Protein AF-A0A2S3YAG6-F1 (afdb_monomer_lite)

Radius of gyration: 24.44 Å; chains: 1; bounding box: 79×33×60 Å

Sequence (124 aa):
MWLDPGQFEDLDYTVHVLFDDFCDADNPSPWLGQCLRSEEEVELMAGLGAAFNAVQDSIGSAAPDEVYLDSPGWSAVVAAAARLAQVMVSNDHLALSKLHDAGYRWPLGTEPVASGTDDQHSDS

Structure (mmCIF, N/CA/C/O backbone):
data_AF-A0A2S3YAG6-F1
#
_entry.id   AF-A0A2S3YAG6-F1
#
loop_
_atom_site.group_PDB
_atom_site.id
_atom_site.type_symbol
_atom_site.label_atom_id
_atom_site.label_alt_id
_atom_site.label_comp_id
_atom_site.label_asym_id
_atom_site.label_entity_id
_atom_site.label_seq_id
_atom_site.pdbx_PDB_ins_code
_atom_site.Cartn_x
_atom_site.Cartn_y
_atom_site.Cartn_z
_atom_site.occupancy
_atom_site.B_iso_or_equiv
_atom_site.auth_seq_id
_atom_site.auth_comp_id
_atom_site.auth_asym_id
_atom_site.auth_atom_id
_atom_site.pdbx_PDB_model_num
ATOM 1 N N . MET A 1 1 ? 17.359 -24.263 15.164 1.00 50.66 1 MET A N 1
ATOM 2 C CA . MET A 1 1 ? 16.913 -22.969 15.710 1.00 50.66 1 MET A CA 1
ATOM 3 C C . MET A 1 1 ? 15.479 -22.811 15.244 1.00 50.66 1 MET A C 1
ATOM 5 O O . MET A 1 1 ? 15.278 -22.766 14.041 1.00 50.66 1 MET A O 1
ATOM 9 N N . TRP A 1 2 ? 14.506 -22.913 16.147 1.00 51.34 2 TRP A N 1
ATOM 10 C CA . TRP A 1 2 ? 13.101 -22.646 15.831 1.00 51.34 2 TRP A CA 1
ATOM 11 C C . TRP A 1 2 ? 12.841 -21.219 16.301 1.00 51.34 2 TRP A C 1
ATOM 13 O O . TRP A 1 2 ? 13.193 -20.899 17.436 1.00 51.34 2 TRP A O 1
ATOM 23 N N . LEU A 1 3 ? 12.374 -20.359 15.404 1.00 55.41 3 LEU A N 1
ATOM 24 C CA . LEU A 1 3 ? 12.104 -18.959 15.711 1.00 55.41 3 LEU A CA 1
ATOM 25 C C . LEU A 1 3 ? 10.803 -18.873 16.511 1.00 55.41 3 LEU A C 1
ATOM 27 O O . LEU A 1 3 ? 9.882 -19.646 16.255 1.00 55.41 3 LEU A O 1
ATOM 31 N N . ASP A 1 4 ? 10.754 -17.987 17.501 1.00 63.03 4 ASP A N 1
ATOM 32 C CA . ASP A 1 4 ? 9.536 -17.725 18.264 1.00 63.03 4 ASP A CA 1
ATOM 33 C C . ASP A 1 4 ? 8.484 -17.101 17.326 1.00 63.03 4 ASP A C 1
ATOM 35 O O . ASP A 1 4 ? 8.748 -16.023 16.786 1.00 63.03 4 ASP A O 1
ATOM 39 N N . PRO A 1 5 ? 7.325 -17.749 17.091 1.00 56.62 5 PRO A N 1
ATOM 40 C CA . PRO A 1 5 ? 6.285 -17.205 16.220 1.00 56.62 5 PRO A CA 1
ATOM 41 C C . PRO A 1 5 ? 5.801 -15.832 16.689 1.00 56.62 5 PRO A C 1
ATOM 43 O O . PRO A 1 5 ? 5.583 -14.964 15.857 1.00 56.62 5 PRO A O 1
ATOM 46 N N . GLY A 1 6 ? 5.756 -15.584 18.004 1.00 60.34 6 GLY A N 1
ATOM 47 C CA . GLY A 1 6 ? 5.378 -14.279 18.556 1.00 60.34 6 GLY A CA 1
ATOM 48 C C . GLY A 1 6 ? 6.404 -13.164 18.322 1.00 60.34 6 GLY A C 1
ATOM 49 O O . GLY A 1 6 ? 6.146 -12.032 18.704 1.00 60.34 6 GLY A O 1
ATOM 50 N N . GLN A 1 7 ? 7.569 -13.470 17.735 1.00 58.38 7 GLN A N 1
ATOM 51 C CA . GLN A 1 7 ? 8.578 -12.484 17.325 1.00 58.38 7 GLN A CA 1
ATOM 52 C C . GLN A 1 7 ? 8.781 -12.402 15.804 1.00 58.38 7 GLN A C 1
ATOM 54 O O . GLN A 1 7 ? 9.430 -11.472 15.338 1.00 58.38 7 GLN A O 1
ATOM 59 N N . PHE A 1 8 ? 8.306 -13.386 15.033 1.00 51.81 8 PHE A N 1
ATOM 60 C CA . PHE A 1 8 ? 8.553 -13.483 13.585 1.00 51.81 8 PHE A CA 1
ATOM 61 C C . PHE A 1 8 ? 7.281 -13.470 12.734 1.00 51.81 8 PHE A C 1
ATOM 63 O O . PHE A 1 8 ? 7.358 -13.137 11.555 1.00 51.81 8 PHE A O 1
ATOM 70 N N . GLU A 1 9 ? 6.133 -13.815 13.314 1.00 56.97 9 GLU A N 1
ATOM 71 C CA . GLU A 1 9 ? 4.801 -13.660 12.715 1.00 56.97 9 GLU A CA 1
ATOM 72 C C . GLU A 1 9 ? 4.085 -12.436 13.302 1.00 56.97 9 GLU A C 1
ATOM 74 O O . GLU A 1 9 ? 2.862 -12.395 13.353 1.00 56.97 9 GLU A O 1
ATOM 79 N N . ASP A 1 10 ? 4.869 -11.460 13.761 1.00 64.88 10 ASP A N 1
ATOM 80 C CA . ASP A 1 10 ? 4.383 -10.187 14.265 1.00 64.88 10 ASP A CA 1
ATOM 81 C C . ASP A 1 10 ? 3.948 -9.320 13.073 1.00 64.88 10 ASP A C 1
ATOM 83 O O . ASP A 1 10 ? 4.766 -8.889 12.240 1.00 64.88 10 ASP A O 1
ATOM 87 N N . LEU A 1 11 ? 2.635 -9.137 12.939 1.00 64.06 11 LEU A N 1
ATOM 88 C CA . LEU A 1 11 ? 2.052 -8.259 11.934 1.00 64.06 11 LEU A CA 1
ATOM 89 C C . LEU A 1 11 ? 2.560 -6.833 12.136 1.00 64.06 11 LEU A C 1
ATOM 91 O O . LEU A 1 11 ? 2.823 -6.173 11.134 1.00 64.06 11 LEU A O 1
ATOM 95 N N . ASP A 1 12 ? 2.771 -6.400 13.383 1.00 67.00 12 ASP A N 1
ATOM 96 C CA . ASP A 1 12 ? 3.348 -5.096 13.724 1.00 67.00 12 ASP A CA 1
ATOM 97 C C . ASP A 1 12 ? 4.724 -4.931 13.075 1.00 67.00 12 ASP A C 1
ATOM 99 O O . ASP A 1 12 ? 4.959 -3.967 12.352 1.00 67.00 12 ASP A O 1
ATOM 103 N N . TYR A 1 13 ? 5.608 -5.926 13.205 1.00 64.19 13 TYR A N 1
ATOM 104 C CA . TYR A 1 13 ? 6.930 -5.898 12.569 1.00 64.19 13 TYR A CA 1
ATOM 105 C C . TYR A 1 13 ? 6.851 -5.906 11.035 1.00 64.19 13 TYR A C 1
ATOM 107 O O . TYR A 1 13 ? 7.563 -5.157 10.363 1.00 64.19 13 TYR A O 1
ATOM 115 N N . THR A 1 14 ? 5.985 -6.743 10.456 1.00 65.50 14 THR A N 1
ATOM 116 C CA . THR A 1 14 ? 5.839 -6.840 8.991 1.00 65.50 14 THR A CA 1
ATOM 117 C C . THR A 1 14 ? 5.278 -5.552 8.399 1.00 65.50 14 THR A C 1
ATOM 119 O O . THR A 1 14 ? 5.745 -5.104 7.352 1.00 65.50 14 THR A O 1
ATOM 122 N N . VAL A 1 15 ? 4.297 -4.950 9.072 1.00 65.81 15 VAL A N 1
ATOM 123 C CA . VAL A 1 15 ? 3.732 -3.649 8.718 1.00 65.81 15 VAL A CA 1
ATOM 124 C C . VAL A 1 15 ? 4.785 -2.563 8.914 1.00 65.81 15 VAL A C 1
ATOM 126 O O . VAL A 1 15 ? 5.063 -1.847 7.965 1.00 65.81 15 VAL A O 1
ATOM 129 N N . HIS A 1 16 ? 5.465 -2.476 10.055 1.00 65.00 16 HIS A N 1
ATOM 130 C CA . HIS A 1 16 ? 6.498 -1.458 10.268 1.00 65.00 16 HIS A CA 1
ATOM 131 C C . HIS A 1 16 ? 7.617 -1.513 9.218 1.00 65.00 16 HIS A C 1
ATOM 133 O O . HIS A 1 16 ? 8.018 -0.478 8.698 1.00 65.00 16 HIS A O 1
ATOM 139 N N . VAL A 1 17 ? 8.070 -2.694 8.790 1.00 61.72 17 VAL A N 1
ATOM 140 C CA . VAL A 1 17 ? 9.073 -2.788 7.711 1.00 61.72 17 VAL A CA 1
ATOM 141 C C . VAL A 1 17 ? 8.511 -2.332 6.355 1.00 61.72 17 VAL A C 1
ATOM 143 O O . VAL A 1 17 ? 9.206 -1.665 5.589 1.00 61.72 17 VAL A O 1
ATOM 146 N N . LEU A 1 18 ? 7.259 -2.675 6.035 1.00 60.66 18 LEU A N 1
ATOM 147 C CA . LEU A 1 18 ? 6.604 -2.279 4.778 1.00 60.66 18 LEU A CA 1
ATOM 148 C C . LEU A 1 18 ? 6.171 -0.810 4.739 1.00 60.66 18 LEU A C 1
ATOM 150 O O . LEU A 1 18 ? 5.947 -0.299 3.645 1.00 60.66 18 LEU A O 1
ATOM 154 N N . PHE A 1 19 ? 5.995 -0.176 5.898 1.00 63.78 19 PHE A N 1
ATOM 155 C CA . PHE A 1 19 ? 5.419 1.160 6.021 1.00 63.78 19 PHE A CA 1
ATOM 156 C C . PHE A 1 19 ? 6.430 2.211 6.497 1.00 63.78 19 PHE A C 1
ATOM 158 O O . PHE A 1 19 ? 6.280 3.351 6.083 1.00 63.78 19 PHE A O 1
ATOM 165 N N . ASP A 1 20 ? 7.472 1.858 7.259 1.00 64.62 20 ASP A N 1
ATOM 166 C CA . ASP A 1 20 ? 8.470 2.818 7.770 1.00 64.62 20 ASP A CA 1
ATOM 167 C C . ASP A 1 20 ? 9.846 2.678 7.099 1.00 64.62 20 ASP A C 1
ATOM 169 O O . ASP A 1 20 ? 10.486 3.680 6.774 1.00 64.62 20 ASP A O 1
ATOM 173 N N . ASP A 1 21 ? 10.315 1.450 6.858 1.00 65.88 21 ASP A N 1
ATOM 174 C CA . ASP A 1 21 ? 11.665 1.223 6.314 1.00 65.88 21 ASP A CA 1
ATOM 175 C C . ASP A 1 21 ? 11.707 1.279 4.779 1.00 65.88 21 ASP A C 1
ATOM 177 O O . ASP A 1 21 ? 12.737 1.617 4.183 1.00 65.88 21 ASP A O 1
ATOM 181 N N . PHE A 1 22 ? 10.587 0.962 4.125 1.00 63.72 22 PHE A N 1
ATOM 182 C CA . PHE A 1 22 ? 10.470 0.938 2.673 1.00 63.72 22 PHE A CA 1
ATOM 183 C C . PHE A 1 22 ? 9.190 1.637 2.221 1.00 63.72 22 PHE A C 1
ATOM 185 O O . PHE A 1 22 ? 8.097 1.282 2.629 1.00 63.72 22 PHE A O 1
ATOM 192 N N . CYS A 1 23 ? 9.322 2.580 1.293 1.00 76.25 23 CYS A N 1
ATOM 193 C CA . CYS A 1 23 ? 8.226 3.264 0.599 1.00 76.25 23 CYS A CA 1
ATOM 194 C C . CYS A 1 23 ? 7.397 4.303 1.369 1.00 76.25 23 CYS A C 1
ATOM 196 O O . CYS A 1 23 ? 6.751 5.063 0.660 1.00 76.25 23 CYS A O 1
ATOM 198 N N . ASP A 1 24 ? 7.425 4.378 2.709 1.00 85.00 24 ASP A N 1
ATOM 199 C CA . ASP A 1 24 ? 6.649 5.335 3.538 1.00 85.00 24 ASP A CA 1
ATOM 200 C C . ASP A 1 24 ? 5.198 5.514 3.055 1.00 85.00 24 ASP A C 1
ATOM 202 O O . ASP A 1 24 ? 4.901 6.377 2.226 1.00 85.00 24 ASP A O 1
ATOM 206 N N . ALA A 1 25 ? 4.265 4.698 3.551 1.00 85.25 25 ALA A N 1
ATOM 207 C CA . ALA A 1 25 ? 2.893 4.730 3.038 1.00 85.25 25 ALA A CA 1
ATOM 208 C C . ALA A 1 25 ? 2.132 6.034 3.354 1.00 85.25 25 ALA A C 1
ATOM 210 O O . ALA A 1 25 ? 1.143 6.333 2.678 1.00 85.25 25 ALA A O 1
ATOM 211 N N . ASP A 1 26 ? 2.599 6.824 4.324 1.00 87.00 26 ASP A N 1
ATOM 212 C CA . ASP A 1 26 ? 2.046 8.146 4.636 1.00 87.00 26 ASP A CA 1
ATOM 213 C C . ASP A 1 26 ? 2.594 9.234 3.704 1.00 87.00 26 ASP A C 1
ATOM 215 O O . ASP A 1 26 ? 1.952 10.268 3.484 1.00 87.00 26 ASP A O 1
ATOM 219 N N . ASN A 1 27 ? 3.764 9.002 3.111 1.00 90.88 27 ASN A N 1
ATOM 220 C CA . ASN A 1 27 ? 4.389 9.899 2.152 1.00 90.88 27 ASN A CA 1
ATOM 221 C C . ASN A 1 27 ? 5.169 9.126 1.067 1.00 90.88 27 ASN A C 1
ATOM 223 O O . ASN A 1 27 ? 6.400 9.180 1.036 1.00 90.88 27 ASN A O 1
ATOM 227 N N . PRO A 1 28 ? 4.478 8.460 0.120 1.00 92.56 28 PRO A N 1
ATOM 228 C CA . PRO A 1 28 ? 5.136 7.556 -0.826 1.00 92.56 28 PRO A CA 1
ATOM 229 C C . PRO A 1 28 ? 5.838 8.248 -1.999 1.00 92.56 28 PRO A C 1
ATOM 231 O O . PRO A 1 28 ? 6.707 7.665 -2.647 1.00 92.56 28 PRO A O 1
ATOM 234 N N . SER A 1 29 ? 5.515 9.511 -2.284 1.00 94.94 29 SER A N 1
ATOM 235 C CA . SER A 1 29 ? 6.055 10.256 -3.433 1.00 94.94 29 SER A CA 1
ATOM 236 C C . SER A 1 29 ? 7.593 10.301 -3.522 1.00 94.94 29 SER A C 1
ATOM 238 O O . SER A 1 29 ? 8.121 10.144 -4.624 1.00 94.94 29 SER A O 1
ATOM 240 N N . PRO A 1 30 ? 8.357 10.484 -2.424 1.00 93.12 30 PRO A N 1
ATOM 241 C CA . PRO A 1 30 ? 9.821 10.465 -2.463 1.00 93.12 30 PRO A CA 1
ATOM 242 C C . PRO A 1 30 ? 10.419 9.118 -2.894 1.00 93.12 30 PRO A C 1
ATOM 244 O O . PRO A 1 30 ? 11.581 9.074 -3.300 1.00 93.12 30 PRO A O 1
ATOM 247 N N . TRP A 1 31 ? 9.651 8.031 -2.820 1.00 91.25 31 TRP A N 1
ATOM 248 C CA . TRP A 1 31 ? 10.104 6.674 -3.126 1.00 91.25 31 TRP A CA 1
ATOM 249 C C . TRP A 1 31 ? 9.898 6.273 -4.589 1.00 91.25 31 TRP A C 1
ATOM 251 O O . TRP A 1 31 ? 10.322 5.182 -4.995 1.00 91.25 31 TRP A O 1
ATOM 261 N N . LEU A 1 32 ? 9.319 7.166 -5.401 1.00 94.69 32 LEU A N 1
ATOM 262 C CA . LEU A 1 32 ? 9.243 7.010 -6.848 1.00 94.69 32 LEU A CA 1
ATOM 263 C C . LEU A 1 32 ? 10.648 6.966 -7.469 1.00 94.69 32 LEU A C 1
ATOM 265 O O . LEU A 1 32 ? 11.497 7.824 -7.236 1.00 94.69 32 LEU A O 1
ATOM 269 N N . GLY A 1 33 ? 10.891 5.942 -8.282 1.00 90.75 33 GLY A N 1
ATOM 270 C CA . GLY A 1 33 ? 12.187 5.622 -8.873 1.00 90.75 33 GLY A CA 1
ATOM 271 C C . GLY A 1 33 ? 13.146 4.875 -7.940 1.00 90.75 33 GLY A C 1
ATOM 272 O O . GLY A 1 33 ? 14.209 4.466 -8.405 1.00 90.75 33 GLY A O 1
ATOM 273 N N . GLN A 1 34 ? 12.791 4.677 -6.666 1.00 89.25 34 GLN A N 1
ATOM 274 C CA . GLN A 1 34 ? 13.595 3.926 -5.696 1.00 89.25 34 GLN A CA 1
ATOM 275 C C . GLN A 1 34 ? 12.993 2.541 -5.455 1.00 89.25 34 GLN A C 1
ATOM 277 O O . GLN A 1 34 ? 13.518 1.536 -5.930 1.00 89.25 34 GLN A O 1
ATOM 282 N N . CYS A 1 35 ? 11.866 2.511 -4.747 1.00 86.94 35 CYS A N 1
ATOM 283 C CA . CYS A 1 35 ? 11.138 1.294 -4.392 1.00 86.94 35 CYS A CA 1
ATOM 284 C C . CYS A 1 35 ? 9.790 1.212 -5.120 1.00 86.94 35 CYS A C 1
ATOM 286 O O . CYS A 1 35 ? 9.284 0.117 -5.345 1.00 86.94 35 CYS A O 1
ATOM 288 N N . LEU A 1 36 ? 9.252 2.360 -5.546 1.00 92.56 36 LEU A N 1
ATOM 289 C CA . LEU A 1 36 ? 8.049 2.473 -6.365 1.00 92.56 36 LEU A CA 1
ATOM 290 C C . LEU A 1 36 ? 8.461 2.874 -7.781 1.00 92.56 36 LEU A C 1
ATOM 292 O O . LEU A 1 36 ? 9.225 3.815 -7.978 1.00 92.56 36 LEU A O 1
ATOM 296 N N . ARG A 1 37 ? 7.991 2.164 -8.798 1.00 94.56 37 ARG A N 1
ATOM 297 C CA . ARG A 1 37 ? 8.362 2.370 -10.202 1.00 94.56 37 ARG A CA 1
ATOM 298 C C . ARG A 1 37 ? 7.479 3.390 -10.915 1.00 94.56 37 ARG A C 1
ATOM 300 O O . ARG A 1 37 ? 7.930 3.988 -11.892 1.00 94.56 37 ARG A O 1
ATOM 307 N N . SER A 1 38 ? 6.227 3.551 -10.498 1.00 97.06 38 SER A N 1
ATOM 308 C CA . SER A 1 38 ? 5.242 4.357 -11.229 1.00 97.06 38 SER A CA 1
ATOM 309 C C . SER A 1 38 ? 4.367 5.195 -10.307 1.00 97.06 38 SER A C 1
ATOM 311 O O . SER A 1 38 ? 4.195 4.859 -9.141 1.00 97.06 38 SER A O 1
ATOM 313 N N . GLU A 1 39 ? 3.774 6.254 -10.857 1.00 98.06 39 GLU A N 1
ATOM 314 C CA . GLU A 1 39 ? 2.799 7.089 -10.140 1.00 98.06 39 GLU A CA 1
ATOM 315 C C . GLU A 1 39 ? 1.592 6.267 -9.652 1.00 98.06 39 GLU A C 1
ATOM 317 O O . GLU A 1 39 ? 1.106 6.492 -8.551 1.00 98.06 39 GLU A O 1
ATOM 322 N N . GLU A 1 40 ? 1.155 5.247 -10.408 1.00 98.19 40 GLU A N 1
ATOM 323 C CA . GLU A 1 40 ? 0.081 4.346 -9.954 1.00 98.19 40 GLU A CA 1
ATOM 324 C C . GLU A 1 40 ? 0.490 3.581 -8.683 1.00 98.19 40 GLU A C 1
ATOM 326 O O . GLU A 1 40 ? -0.318 3.418 -7.773 1.00 98.19 40 GLU A O 1
ATOM 331 N N . GLU A 1 41 ? 1.744 3.133 -8.583 1.00 96.44 41 GLU A N 1
ATOM 332 C CA . GLU A 1 41 ? 2.237 2.479 -7.364 1.00 96.44 41 GLU A CA 1
ATOM 333 C C . GLU A 1 41 ? 2.300 3.452 -6.177 1.00 96.44 41 GLU A C 1
ATOM 335 O O . GLU A 1 41 ? 1.980 3.050 -5.063 1.00 96.44 41 GLU A O 1
ATOM 340 N N . VAL A 1 42 ? 2.639 4.727 -6.407 1.00 96.31 42 VAL A N 1
ATOM 341 C CA . VAL A 1 42 ? 2.603 5.786 -5.378 1.00 96.31 42 VAL A CA 1
ATOM 342 C C . VAL A 1 42 ? 1.178 6.015 -4.878 1.00 96.31 42 VAL A C 1
ATOM 344 O O . VAL A 1 42 ? 0.940 6.016 -3.670 1.00 96.31 42 VAL A O 1
ATOM 347 N N . GLU A 1 43 ? 0.215 6.158 -5.787 1.00 97.81 43 GLU A N 1
ATOM 348 C CA . GLU A 1 43 ? -1.198 6.346 -5.442 1.00 97.81 43 GLU A CA 1
ATOM 349 C C . GLU A 1 43 ? -1.762 5.149 -4.665 1.00 97.81 43 GLU A C 1
ATOM 351 O O . GLU A 1 43 ? -2.465 5.318 -3.666 1.00 97.81 43 GLU A O 1
ATOM 356 N N . LEU A 1 44 ? -1.442 3.928 -5.099 1.00 96.94 44 LEU A N 1
ATOM 357 C CA . LEU A 1 44 ? -1.887 2.705 -4.435 1.00 96.94 44 LEU A CA 1
ATOM 358 C C . LEU A 1 44 ? -1.226 2.512 -3.067 1.00 96.94 44 LEU A C 1
ATOM 360 O O . LEU A 1 44 ? -1.903 2.070 -2.139 1.00 96.94 44 LEU A O 1
ATOM 364 N N . MET A 1 45 ? 0.051 2.874 -2.923 1.00 94.75 45 MET A N 1
ATOM 365 C CA . MET A 1 45 ? 0.750 2.861 -1.637 1.00 94.75 45 MET A CA 1
ATOM 366 C C . MET A 1 45 ? 0.112 3.851 -0.652 1.00 94.75 45 MET A C 1
ATOM 368 O O . MET A 1 45 ? -0.199 3.472 0.475 1.00 94.75 45 MET A O 1
ATOM 372 N N . ALA A 1 46 ? -0.204 5.072 -1.095 1.00 95.31 46 ALA A N 1
ATOM 373 C CA . ALA A 1 46 ? -0.916 6.048 -0.265 1.00 95.31 46 ALA A CA 1
ATOM 374 C C . ALA A 1 46 ? -2.309 5.539 0.150 1.00 95.31 46 ALA A C 1
ATOM 376 O O . ALA A 1 46 ? -2.755 5.735 1.281 1.00 95.31 46 ALA A O 1
ATOM 377 N N . GLY A 1 47 ? -3.008 4.855 -0.763 1.00 96.12 47 GLY A N 1
ATOM 378 C CA . GLY A 1 47 ? -4.299 4.228 -0.478 1.00 96.12 47 GLY A CA 1
ATOM 379 C C . GLY A 1 47 ? -4.208 3.115 0.570 1.00 96.12 47 GLY A C 1
ATOM 380 O O . GLY A 1 47 ? -5.099 2.995 1.413 1.00 96.12 47 GLY A O 1
ATOM 381 N N . LEU A 1 48 ? -3.130 2.330 0.546 1.00 94.19 48 LEU A N 1
ATOM 382 C CA . LEU A 1 48 ? -2.838 1.332 1.572 1.00 94.19 48 LEU A CA 1
ATOM 383 C C . LEU A 1 48 ? -2.560 1.994 2.934 1.00 94.19 48 LEU A C 1
ATOM 385 O O . LEU A 1 48 ? -3.174 1.586 3.921 1.00 94.19 48 LEU A O 1
ATOM 389 N N . GLY A 1 49 ? -1.730 3.043 2.973 1.00 92.38 49 GLY A N 1
ATOM 390 C CA . GLY A 1 49 ? -1.479 3.863 4.169 1.00 92.38 49 GLY A CA 1
ATOM 391 C C . GLY A 1 49 ? -2.769 4.383 4.797 1.00 92.38 49 GLY A C 1
ATOM 392 O O . GLY A 1 49 ? -3.064 4.120 5.962 1.00 92.38 49 GLY A O 1
ATOM 393 N N . ALA A 1 50 ? -3.623 5.015 3.990 1.00 95.06 50 ALA A N 1
ATOM 394 C CA . ALA A 1 50 ? -4.909 5.535 4.448 1.00 95.06 50 ALA A CA 1
ATOM 395 C C . ALA A 1 50 ? -5.842 4.445 5.005 1.00 95.06 50 ALA A C 1
ATOM 397 O O . ALA A 1 50 ? -6.505 4.660 6.023 1.00 95.06 50 ALA A O 1
ATOM 398 N N . ALA A 1 51 ? -5.908 3.276 4.359 1.00 95.19 51 ALA A N 1
ATOM 399 C CA . ALA A 1 51 ? -6.729 2.164 4.834 1.00 95.19 51 ALA A CA 1
ATOM 400 C C . ALA A 1 51 ? -6.227 1.620 6.179 1.00 95.19 51 ALA A C 1
ATOM 402 O O . ALA A 1 51 ? -7.035 1.336 7.064 1.00 95.19 51 ALA A O 1
ATOM 403 N N . PHE A 1 52 ? -4.908 1.493 6.338 1.00 92.06 52 PHE A N 1
ATOM 404 C CA . PHE A 1 52 ? -4.302 1.009 7.573 1.00 92.06 52 PHE A CA 1
ATOM 405 C C . PHE A 1 52 ? -4.473 2.017 8.717 1.00 92.06 52 PHE A C 1
ATOM 407 O O . PHE A 1 52 ? -4.954 1.648 9.788 1.00 92.06 52 PHE A O 1
ATOM 414 N N . ASN A 1 53 ? -4.213 3.302 8.469 1.00 91.44 53 ASN A N 1
ATOM 415 C CA . ASN A 1 53 ? -4.414 4.368 9.455 1.00 91.44 53 ASN A CA 1
ATOM 416 C C . ASN A 1 53 ? -5.864 4.458 9.929 1.00 91.44 53 ASN A C 1
ATOM 418 O O . ASN A 1 53 ? -6.102 4.616 11.120 1.00 91.44 53 ASN A O 1
ATOM 422 N N . ALA A 1 54 ? -6.844 4.254 9.045 1.00 94.88 54 ALA A N 1
ATOM 423 C CA . ALA A 1 54 ? -8.248 4.209 9.452 1.00 94.88 54 ALA A CA 1
ATOM 424 C C . ALA A 1 54 ? -8.551 3.061 10.437 1.00 94.88 54 ALA A C 1
ATOM 426 O O . ALA A 1 54 ? -9.410 3.207 11.310 1.00 94.88 54 ALA A O 1
ATOM 427 N N . VAL A 1 55 ? -7.859 1.921 10.316 1.00 94.19 55 VAL A N 1
ATOM 428 C CA . VAL A 1 55 ? -7.950 0.836 11.303 1.00 94.19 55 VAL A CA 1
ATOM 429 C C . VAL A 1 55 ? -7.272 1.262 12.603 1.00 94.19 55 VAL A C 1
ATOM 431 O O . VAL A 1 55 ? -7.920 1.190 13.647 1.00 94.19 55 VAL A O 1
ATOM 434 N N . GLN A 1 56 ? -6.036 1.770 12.545 1.00 91.38 56 GLN A N 1
ATOM 435 C CA . GLN A 1 56 ? -5.295 2.243 13.724 1.00 91.38 56 GLN A CA 1
ATOM 436 C C . GLN A 1 56 ? -6.075 3.296 14.522 1.00 91.38 56 GLN A C 1
ATOM 438 O O . GLN A 1 56 ? -6.198 3.182 15.739 1.00 91.38 56 GLN A O 1
ATOM 443 N N . ASP A 1 57 ? -6.673 4.275 13.846 1.00 93.56 57 ASP A N 1
ATOM 444 C CA . ASP A 1 57 ? -7.494 5.323 14.459 1.00 93.56 57 ASP A CA 1
ATOM 445 C C . ASP A 1 57 ? -8.721 4.750 15.189 1.00 93.56 57 ASP A C 1
ATOM 447 O O . ASP A 1 57 ? -9.199 5.329 16.167 1.00 93.56 57 ASP A O 1
ATOM 451 N N . SER A 1 58 ? -9.241 3.606 14.730 1.00 94.25 58 SER A N 1
ATOM 452 C CA . SER A 1 58 ? -10.419 2.960 15.310 1.00 94.25 58 SER A CA 1
ATOM 453 C C . SER A 1 58 ? -10.106 2.082 16.520 1.00 94.25 58 SER A C 1
ATOM 455 O O . SER A 1 58 ? -10.945 2.003 17.420 1.00 94.25 58 SER A O 1
ATOM 457 N N . ILE A 1 59 ? -8.984 1.359 16.520 1.00 92.75 59 ILE A N 1
ATOM 458 C CA . ILE A 1 59 ? -8.678 0.344 17.550 1.00 92.75 59 ILE A CA 1
ATOM 459 C C . ILE A 1 59 ? -7.471 0.702 18.427 1.00 92.75 59 ILE A C 1
ATOM 461 O O . ILE A 1 59 ? -7.265 0.078 19.466 1.00 92.75 59 ILE A O 1
ATOM 465 N N . GLY A 1 60 ? -6.734 1.751 18.060 1.00 90.12 60 GLY A N 1
ATOM 466 C CA . GLY A 1 60 ? -5.491 2.181 18.687 1.00 90.12 60 GLY A CA 1
ATOM 467 C C . GLY A 1 60 ? -4.273 1.486 18.081 1.00 90.12 60 GLY A C 1
ATOM 468 O O . GLY A 1 60 ? -4.276 0.275 17.886 1.00 90.12 60 GLY A O 1
ATOM 469 N N . SER A 1 61 ? -3.204 2.250 17.848 1.00 84.81 61 SER A N 1
ATOM 470 C CA . SER A 1 61 ? -1.975 1.742 17.223 1.00 84.81 61 SER A CA 1
ATOM 471 C C . SER A 1 61 ? -1.273 0.643 18.032 1.00 84.81 61 SER A C 1
ATOM 473 O O . SER A 1 61 ? -0.653 -0.235 17.455 1.00 84.81 61 SER A O 1
ATOM 475 N N . ALA A 1 62 ? -1.422 0.640 19.362 1.00 85.19 62 ALA A N 1
ATOM 476 C CA . ALA A 1 62 ? -0.814 -0.347 20.262 1.00 85.19 62 ALA A CA 1
ATOM 477 C C . ALA A 1 62 ? -1.675 -1.610 20.502 1.00 85.19 62 ALA A C 1
ATOM 479 O O . ALA A 1 62 ? -1.456 -2.327 21.484 1.00 85.19 62 ALA A O 1
ATOM 480 N N . ALA A 1 63 ? -2.714 -1.841 19.694 1.00 87.31 63 ALA A N 1
ATOM 481 C CA . ALA A 1 63 ? -3.544 -3.039 19.793 1.00 87.31 63 ALA A CA 1
ATOM 482 C C . ALA A 1 63 ? -2.768 -4.293 19.330 1.00 87.31 63 ALA A C 1
ATOM 484 O O . ALA A 1 63 ? -1.929 -4.184 18.444 1.00 87.31 63 ALA A O 1
ATOM 485 N N . PRO A 1 64 ? -3.033 -5.487 19.893 1.00 84.69 64 PRO A N 1
ATOM 486 C CA . PRO A 1 64 ? -2.417 -6.721 19.406 1.00 84.69 64 PRO A CA 1
ATOM 487 C C . PRO A 1 64 ? -2.991 -7.132 18.040 1.00 84.69 64 PRO A C 1
ATOM 489 O O . PRO A 1 64 ? -4.142 -6.815 17.726 1.00 84.69 64 PRO A O 1
ATOM 492 N N . ASP A 1 65 ? -2.224 -7.899 17.264 1.00 84.19 65 ASP A N 1
ATOM 493 C CA . ASP A 1 65 ? -2.550 -8.338 15.896 1.00 84.19 65 ASP A CA 1
ATOM 494 C C . ASP A 1 65 ? -3.959 -8.908 15.738 1.00 84.19 65 ASP A C 1
ATOM 496 O O . ASP A 1 65 ? -4.687 -8.555 14.815 1.00 84.19 65 ASP A O 1
ATOM 500 N N . GLU A 1 66 ? -4.381 -9.766 16.663 1.00 88.25 66 GLU A N 1
ATOM 501 C CA . GLU A 1 66 ? -5.723 -10.356 16.682 1.00 88.25 66 GLU A CA 1
ATOM 502 C C . GLU A 1 66 ? -6.845 -9.305 16.636 1.00 88.25 66 GLU A C 1
ATOM 504 O O . GLU A 1 66 ? -7.853 -9.508 15.962 1.00 88.25 66 GLU A O 1
ATOM 509 N N . VAL A 1 67 ? -6.648 -8.140 17.259 1.00 91.12 67 VAL A N 1
ATOM 510 C CA . VAL A 1 67 ? -7.616 -7.033 17.239 1.00 91.12 67 VAL A CA 1
ATOM 511 C C . VAL A 1 67 ? -7.598 -6.302 15.893 1.00 91.12 67 VAL A C 1
ATOM 513 O O . VAL A 1 67 ? -8.655 -5.869 15.428 1.00 91.12 67 VAL A O 1
ATOM 516 N N . TYR A 1 68 ? -6.440 -6.196 15.232 1.00 89.31 68 TYR A N 1
ATOM 517 C CA . TYR A 1 68 ? -6.361 -5.706 13.851 1.00 89.31 68 TYR A CA 1
ATOM 518 C C . TYR A 1 68 ? -7.091 -6.639 12.892 1.00 89.31 68 TYR A C 1
ATOM 520 O O . TYR A 1 68 ? -7.929 -6.178 12.119 1.00 89.31 68 TYR A O 1
ATOM 528 N N . LEU A 1 69 ? -6.810 -7.942 12.966 1.00 90.62 69 LEU A N 1
ATOM 529 C CA . LEU A 1 69 ? -7.385 -8.954 12.078 1.00 90.62 69 LEU A CA 1
ATOM 530 C C . LEU A 1 69 ? -8.909 -9.069 12.231 1.00 90.62 69 LEU A C 1
ATOM 532 O O . LEU A 1 69 ? -9.607 -9.268 11.234 1.00 90.62 69 LEU A O 1
ATOM 536 N N . ASP A 1 70 ? -9.422 -8.893 13.450 1.00 93.69 70 ASP A N 1
ATOM 537 C CA . ASP A 1 70 ? -10.859 -8.899 13.746 1.00 93.69 70 ASP A CA 1
ATOM 538 C C . ASP A 1 70 ? -11.551 -7.551 13.449 1.00 93.69 70 ASP A C 1
ATOM 540 O O . ASP A 1 70 ? -12.784 -7.451 13.514 1.00 93.69 70 ASP A O 1
ATOM 544 N N . SER A 1 71 ? -10.800 -6.499 13.099 1.00 94.88 71 SER A N 1
ATOM 545 C CA . SER A 1 71 ? -11.369 -5.188 12.782 1.00 94.88 71 SER A CA 1
ATOM 546 C C . SER A 1 71 ? -12.231 -5.242 11.513 1.00 94.88 71 SER A C 1
ATOM 548 O O . SER A 1 71 ? -11.773 -5.710 10.465 1.00 94.88 71 SER A O 1
ATOM 550 N N . PRO A 1 72 ? -13.448 -4.657 11.516 1.00 94.81 72 PRO A N 1
ATOM 551 C CA . PRO A 1 72 ? -14.270 -4.549 10.309 1.00 94.81 72 PRO A CA 1
ATOM 552 C C . PRO A 1 72 ? -13.554 -3.860 9.134 1.00 94.81 72 PRO A C 1
ATOM 554 O O . PRO A 1 72 ? -13.845 -4.154 7.972 1.00 94.81 72 PRO A O 1
ATOM 557 N N . GLY A 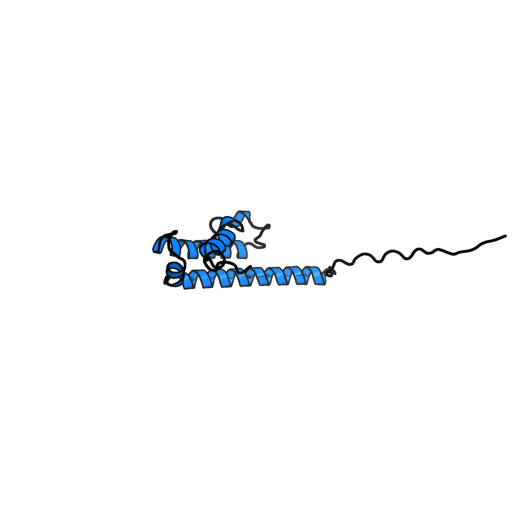1 73 ? -12.612 -2.954 9.428 1.00 94.88 73 GLY A N 1
ATOM 558 C CA . GLY A 1 73 ? -11.826 -2.229 8.428 1.00 94.88 73 GLY A CA 1
ATOM 559 C C . GLY A 1 73 ? -10.692 -3.044 7.799 1.00 94.88 73 GLY A C 1
ATOM 560 O O . GLY A 1 73 ? -10.199 -2.670 6.737 1.00 94.88 73 GLY A O 1
ATOM 561 N N . TRP A 1 74 ? -10.310 -4.183 8.386 1.00 95.62 74 TRP A N 1
ATOM 562 C CA . TRP A 1 74 ? -9.148 -4.960 7.945 1.00 95.62 74 TRP A CA 1
ATOM 563 C C . TRP A 1 74 ? -9.263 -5.461 6.503 1.00 95.62 74 TRP A C 1
ATOM 565 O O . TRP A 1 74 ? -8.306 -5.434 5.732 1.00 95.62 74 TRP A O 1
ATOM 575 N N . SER A 1 75 ? -10.472 -5.843 6.089 1.00 96.62 75 SER A N 1
ATOM 576 C CA . SER A 1 75 ? -10.732 -6.273 4.710 1.00 96.62 75 SER A CA 1
ATOM 577 C C . SER A 1 75 ? -10.367 -5.211 3.660 1.00 96.62 75 SER A C 1
ATOM 579 O O . SER A 1 75 ? -9.931 -5.565 2.562 1.00 96.62 75 SER A O 1
ATOM 581 N N . ALA A 1 76 ? -10.485 -3.921 3.993 1.00 96.75 76 ALA A N 1
ATOM 582 C CA . ALA A 1 76 ? -10.087 -2.827 3.112 1.00 96.75 76 ALA A CA 1
ATOM 583 C C . ALA A 1 76 ? -8.560 -2.712 2.995 1.00 96.75 76 ALA A C 1
ATOM 585 O O . ALA A 1 76 ? -8.057 -2.504 1.891 1.00 96.75 76 ALA A O 1
ATOM 586 N N . VAL A 1 77 ? -7.829 -2.925 4.096 1.00 94.50 77 VAL A N 1
ATOM 587 C CA . VAL A 1 77 ? -6.356 -2.985 4.110 1.00 94.50 77 VAL A CA 1
ATOM 588 C C . VAL A 1 77 ? -5.872 -4.105 3.193 1.00 94.50 77 VAL A C 1
ATOM 590 O O . VAL A 1 77 ? -5.070 -3.870 2.291 1.00 94.50 77 VAL A O 1
ATOM 593 N N . VAL A 1 78 ? -6.429 -5.310 3.351 1.00 95.00 78 VAL A N 1
ATOM 594 C CA . VAL A 1 78 ? -6.080 -6.472 2.519 1.00 95.00 78 VAL A CA 1
ATOM 595 C C . VAL A 1 78 ? -6.374 -6.207 1.040 1.00 95.00 78 VAL A C 1
ATOM 597 O O . VAL A 1 78 ? -5.557 -6.535 0.181 1.00 95.00 78 VAL A O 1
ATOM 600 N N . ALA A 1 79 ? -7.515 -5.591 0.722 1.00 97.31 79 ALA A N 1
ATOM 601 C CA . ALA A 1 79 ? -7.867 -5.257 -0.656 1.00 97.31 79 ALA A CA 1
ATOM 602 C C . ALA A 1 79 ? -6.904 -4.228 -1.278 1.00 97.31 79 ALA A C 1
ATOM 604 O O . ALA A 1 79 ? -6.487 -4.400 -2.427 1.00 97.31 79 ALA A O 1
ATOM 605 N N . ALA A 1 80 ? -6.526 -3.189 -0.527 1.00 96.44 80 ALA A N 1
ATOM 606 C CA . ALA A 1 80 ? -5.555 -2.191 -0.967 1.00 96.44 80 ALA A CA 1
ATOM 607 C C . ALA A 1 80 ? -4.172 -2.822 -1.201 1.00 96.44 80 ALA A C 1
ATOM 609 O O . ALA A 1 80 ? -3.595 -2.656 -2.278 1.00 96.44 80 ALA A O 1
ATOM 610 N N . ALA A 1 81 ? -3.694 -3.630 -0.249 1.00 93.44 81 ALA A N 1
ATOM 611 C CA . ALA A 1 81 ? -2.419 -4.335 -0.347 1.00 93.44 81 ALA A CA 1
ATOM 612 C C . ALA A 1 81 ? -2.383 -5.293 -1.547 1.00 93.44 81 ALA A C 1
ATOM 614 O O . ALA A 1 81 ? -1.422 -5.301 -2.315 1.00 93.44 81 ALA A O 1
ATOM 615 N N . ALA A 1 82 ? -3.455 -6.061 -1.765 1.00 96.06 82 ALA A N 1
ATOM 616 C CA . ALA A 1 82 ? -3.555 -6.977 -2.897 1.00 96.06 82 ALA A CA 1
ATOM 617 C C . ALA A 1 82 ? -3.485 -6.242 -4.243 1.00 96.06 82 ALA A C 1
ATOM 619 O O . ALA A 1 82 ? -2.804 -6.697 -5.166 1.00 96.06 82 ALA A O 1
ATOM 620 N N . ARG A 1 83 ? -4.163 -5.093 -4.361 1.00 98.00 83 ARG A N 1
ATOM 621 C CA . ARG A 1 83 ? -4.120 -4.278 -5.579 1.00 98.00 83 ARG A CA 1
ATOM 622 C C . ARG A 1 83 ? -2.723 -3.709 -5.824 1.00 98.00 83 ARG A C 1
ATOM 624 O O . ARG A 1 83 ? -2.241 -3.787 -6.952 1.00 98.00 83 ARG A O 1
ATOM 631 N N . LEU A 1 84 ? -2.078 -3.170 -4.793 1.00 95.62 84 LEU A N 1
ATOM 632 C CA . LEU A 1 84 ? -0.713 -2.659 -4.889 1.00 95.62 84 LEU A CA 1
ATOM 633 C C . LEU A 1 84 ? 0.262 -3.757 -5.336 1.00 95.62 84 LEU A C 1
ATOM 635 O O . LEU A 1 84 ? 0.954 -3.593 -6.340 1.00 95.62 84 LEU A O 1
ATOM 639 N N . ALA A 1 85 ? 0.237 -4.913 -4.668 1.00 94.12 85 ALA A N 1
ATOM 640 C CA . ALA A 1 85 ? 1.087 -6.053 -5.005 1.00 94.12 85 ALA A CA 1
ATOM 641 C C . ALA A 1 85 ? 0.886 -6.518 -6.457 1.00 94.12 85 ALA 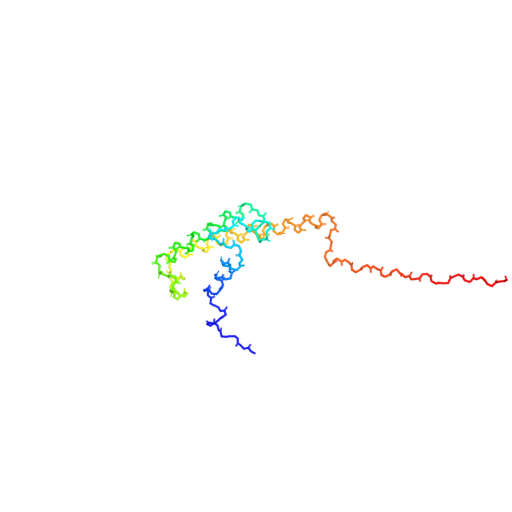A C 1
ATOM 643 O O . ALA A 1 85 ? 1.854 -6.801 -7.164 1.00 94.12 85 ALA A O 1
ATOM 644 N N . GLN A 1 86 ? -0.362 -6.552 -6.936 1.00 97.50 86 GLN A N 1
ATOM 645 C CA . GLN A 1 86 ? -0.663 -6.906 -8.322 1.00 97.50 86 GLN A CA 1
ATOM 646 C C . GLN A 1 86 ? 0.010 -5.954 -9.321 1.00 97.50 86 GLN A C 1
ATOM 648 O O . GLN A 1 86 ? 0.565 -6.418 -10.323 1.00 97.50 86 GLN A O 1
ATOM 653 N N . VAL A 1 87 ? -0.039 -4.644 -9.071 1.00 97.94 87 VAL A N 1
ATOM 654 C CA . VAL A 1 87 ? 0.570 -3.632 -9.948 1.00 97.94 87 VAL A CA 1
ATOM 655 C C . VAL A 1 87 ? 2.091 -3.734 -9.917 1.00 97.94 87 VAL A C 1
ATOM 657 O O . VAL A 1 87 ? 2.701 -3.818 -10.983 1.00 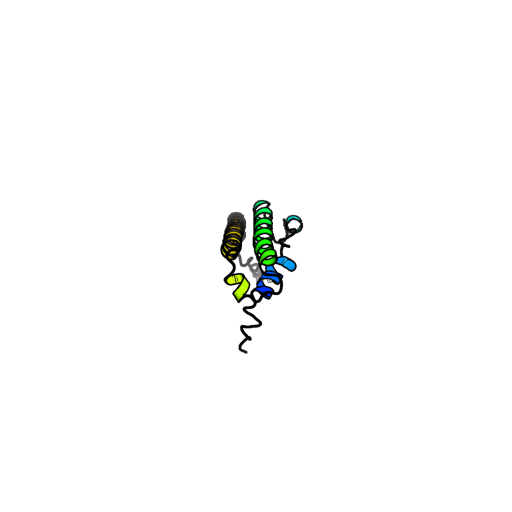97.94 87 VAL A O 1
ATOM 660 N N . MET A 1 88 ? 2.694 -3.839 -8.729 1.00 94.81 88 MET A N 1
ATOM 661 C CA . MET A 1 88 ? 4.148 -3.974 -8.577 1.00 94.81 88 MET A CA 1
ATOM 662 C C . MET A 1 88 ? 4.686 -5.204 -9.320 1.00 94.81 88 MET A C 1
ATOM 664 O O . MET A 1 88 ? 5.580 -5.083 -10.159 1.00 94.81 88 MET A O 1
ATOM 668 N N . VAL A 1 89 ? 4.074 -6.377 -9.114 1.00 96.00 89 VAL A N 1
ATOM 669 C CA . VAL A 1 89 ? 4.464 -7.623 -9.802 1.00 96.00 89 VAL A CA 1
ATOM 670 C C . VAL A 1 89 ? 4.290 -7.505 -11.316 1.00 96.00 89 VAL A C 1
ATOM 672 O O . VAL A 1 89 ? 5.146 -7.949 -12.084 1.00 96.00 89 VAL A O 1
ATOM 675 N N . SER A 1 90 ? 3.195 -6.892 -11.773 1.00 97.75 90 SER A N 1
ATOM 676 C CA . SER A 1 90 ? 2.955 -6.686 -13.207 1.00 97.75 90 SER A CA 1
ATOM 677 C C . SER A 1 90 ? 4.019 -5.780 -13.829 1.00 97.75 90 SER A C 1
ATOM 679 O O . SER A 1 90 ? 4.529 -6.071 -14.914 1.00 97.75 90 SER A O 1
ATOM 681 N N . ASN A 1 91 ? 4.398 -4.713 -13.127 1.00 96.69 91 ASN A N 1
ATOM 682 C CA . ASN A 1 91 ? 5.431 -3.783 -13.561 1.00 96.69 91 ASN A CA 1
ATOM 683 C C . ASN A 1 91 ? 6.826 -4.426 -13.558 1.00 96.69 91 ASN A C 1
ATOM 685 O O . ASN A 1 91 ? 7.591 -4.204 -14.501 1.00 96.69 91 ASN A O 1
ATOM 689 N N . ASP A 1 92 ? 7.140 -5.267 -12.569 1.00 93.81 92 ASP A N 1
ATOM 690 C CA . ASP A 1 92 ? 8.389 -6.038 -12.517 1.00 93.81 92 ASP A CA 1
ATOM 691 C C . ASP A 1 92 ? 8.490 -7.029 -13.675 1.00 93.81 92 ASP A C 1
ATOM 693 O O . ASP A 1 92 ? 9.505 -7.072 -14.376 1.00 93.81 92 ASP A O 1
ATOM 697 N N . HIS A 1 93 ? 7.421 -7.780 -13.942 1.00 95.62 93 HIS A N 1
ATOM 698 C CA . HIS A 1 93 ? 7.364 -8.689 -15.084 1.00 95.62 93 HIS A CA 1
ATOM 699 C C . HIS A 1 93 ? 7.518 -7.949 -16.415 1.00 95.62 93 HIS A C 1
ATOM 701 O O . HIS A 1 93 ? 8.259 -8.402 -17.290 1.00 95.62 93 HIS A O 1
ATOM 707 N N . LEU A 1 94 ? 6.865 -6.794 -16.574 1.00 96.12 94 LEU A N 1
ATOM 708 C CA . LEU A 1 94 ? 7.003 -5.972 -17.775 1.00 96.12 94 LEU A CA 1
ATOM 709 C C . LEU A 1 94 ? 8.440 -5.464 -17.948 1.00 96.12 94 LEU A C 1
ATOM 711 O O . LEU A 1 94 ? 8.972 -5.491 -19.060 1.00 96.12 94 LEU A O 1
ATOM 715 N N . ALA A 1 95 ? 9.074 -5.001 -16.870 1.00 92.50 95 ALA A N 1
ATOM 716 C CA . ALA A 1 95 ? 10.462 -4.551 -16.895 1.00 92.50 95 ALA A CA 1
ATOM 717 C C . ALA A 1 95 ? 11.413 -5.696 -17.271 1.00 92.50 95 ALA A C 1
ATOM 719 O O . ALA A 1 95 ? 12.264 -5.527 -18.147 1.00 92.50 95 ALA A O 1
ATOM 720 N N . LEU A 1 96 ? 11.222 -6.878 -16.681 1.00 91.62 96 LEU A N 1
ATOM 721 C CA . LEU A 1 96 ? 12.017 -8.065 -16.983 1.00 91.62 96 LEU A CA 1
ATOM 722 C C . LEU A 1 96 ? 11.841 -8.522 -18.437 1.00 91.62 96 LEU A C 1
ATOM 724 O O . LEU A 1 96 ? 12.830 -8.822 -19.104 1.00 91.62 96 LEU A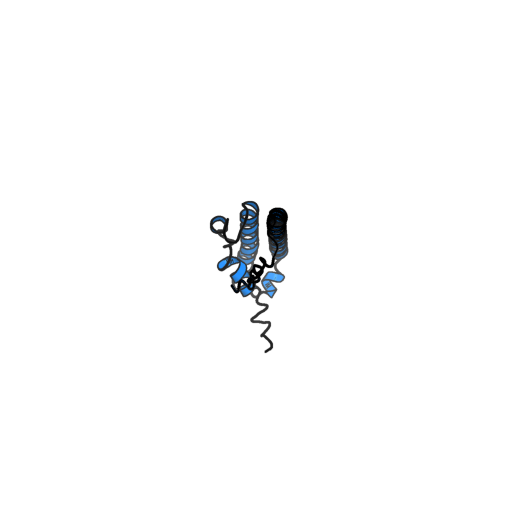 O 1
ATOM 728 N N . SER A 1 97 ? 10.610 -8.515 -18.958 1.00 94.12 97 SER A N 1
ATOM 729 C CA . SER A 1 97 ? 10.339 -8.833 -20.366 1.00 94.12 97 SER A CA 1
ATOM 730 C C . SER A 1 97 ? 11.060 -7.867 -21.304 1.00 94.12 97 SER A C 1
ATOM 732 O O . SER A 1 97 ? 11.716 -8.304 -22.243 1.00 94.12 97 SER A O 1
ATOM 734 N N . LYS A 1 98 ? 11.013 -6.557 -21.026 1.00 93.19 98 LYS A N 1
ATOM 735 C CA . LYS A 1 98 ? 11.715 -5.545 -21.834 1.00 93.19 98 LYS A CA 1
ATOM 736 C C . LYS A 1 98 ? 13.230 -5.752 -21.834 1.00 93.19 98 LYS A C 1
ATOM 738 O O . LYS A 1 98 ? 13.863 -5.583 -22.872 1.00 93.19 98 LYS A O 1
ATOM 743 N N . LEU A 1 99 ? 13.813 -6.120 -20.691 1.00 92.25 99 LEU A N 1
ATOM 744 C CA . LEU A 1 99 ? 15.241 -6.438 -20.595 1.00 92.25 99 LEU A CA 1
ATOM 745 C C . LEU A 1 99 ? 15.597 -7.680 -21.417 1.00 92.25 99 LEU A C 1
ATOM 747 O O . LEU A 1 99 ? 16.576 -7.659 -22.165 1.00 92.25 99 LEU A O 1
ATOM 751 N N . HIS A 1 100 ? 14.784 -8.732 -21.315 1.00 89.75 100 HIS A N 1
ATOM 752 C CA . HIS A 1 100 ? 14.945 -9.944 -22.112 1.00 89.75 100 HIS A CA 1
ATOM 753 C C . HIS A 1 100 ? 14.877 -9.648 -23.619 1.00 89.75 100 HIS A C 1
ATOM 755 O O . HIS A 1 100 ? 15.757 -10.076 -24.368 1.00 89.75 100 HIS A O 1
ATOM 761 N N . ASP A 1 101 ? 13.888 -8.866 -24.057 1.00 92.25 101 ASP A N 1
ATOM 762 C CA . ASP A 1 101 ? 13.704 -8.484 -25.464 1.00 92.25 101 ASP A CA 1
ATOM 763 C C . ASP A 1 101 ? 14.841 -7.585 -25.976 1.00 92.25 101 ASP A C 1
ATOM 765 O O . ASP A 1 101 ? 15.215 -7.654 -27.147 1.00 92.25 101 ASP A O 1
ATOM 769 N N . ALA A 1 102 ? 15.454 -6.793 -25.089 1.00 91.81 102 ALA A N 1
ATOM 770 C CA . ALA A 1 102 ? 16.666 -6.020 -25.363 1.00 91.81 102 ALA A CA 1
ATOM 771 C C . ALA A 1 102 ? 17.953 -6.874 -25.394 1.00 91.81 102 ALA A C 1
ATOM 773 O O . ALA A 1 102 ? 19.039 -6.343 -25.624 1.00 91.81 102 ALA A O 1
ATOM 774 N N . GLY A 1 103 ? 17.854 -8.191 -25.184 1.00 87.94 103 GLY A N 1
ATOM 775 C CA . GLY A 1 103 ? 18.971 -9.130 -25.274 1.00 87.94 103 GLY A CA 1
ATOM 776 C C . GLY A 1 103 ? 19.734 -9.359 -23.968 1.00 87.94 103 GLY A C 1
ATOM 777 O O . GLY A 1 103 ? 20.718 -10.102 -23.977 1.00 87.94 103 GLY A O 1
ATOM 778 N N . TYR A 1 104 ? 19.293 -8.793 -22.839 1.00 80.75 104 TYR A N 1
ATOM 779 C CA . TYR A 1 104 ? 19.876 -9.105 -21.533 1.00 80.75 104 TYR A CA 1
ATOM 780 C C . TYR A 1 104 ? 19.417 -10.494 -21.078 1.00 80.75 104 TYR A C 1
ATOM 782 O O . TYR A 1 104 ? 18.240 -10.722 -20.805 1.00 80.75 104 TYR A O 1
ATOM 790 N N . ARG A 1 105 ? 20.357 -11.441 -20.979 1.00 74.88 105 ARG A N 1
ATOM 791 C CA . ARG A 1 105 ? 20.114 -12.783 -20.431 1.00 74.88 105 ARG A CA 1
ATOM 792 C C . ARG A 1 105 ? 20.806 -12.914 -19.081 1.00 74.88 105 ARG A C 1
ATOM 794 O O . ARG A 1 105 ? 21.998 -12.645 -18.978 1.00 74.88 105 ARG A O 1
ATOM 801 N N . TRP A 1 106 ? 20.052 -13.318 -18.060 1.00 64.56 106 TRP A N 1
ATOM 802 C CA . TRP A 1 106 ? 20.589 -13.706 -16.756 1.00 64.56 106 TRP A CA 1
ATOM 803 C C . TRP A 1 106 ? 20.881 -15.224 -16.733 1.00 64.56 106 TRP A C 1
ATOM 805 O O . TRP A 1 106 ? 20.034 -15.983 -17.209 1.00 64.56 106 TRP A O 1
ATOM 815 N N . PRO A 1 107 ? 22.021 -15.698 -16.188 1.00 63.59 107 PRO A N 1
ATOM 816 C CA . PRO A 1 107 ? 23.128 -14.911 -15.647 1.00 63.59 107 PRO A CA 1
ATOM 817 C C . PRO A 1 107 ? 23.811 -14.114 -16.755 1.00 63.59 107 PRO A C 1
ATOM 819 O O . PRO A 1 107 ? 23.979 -14.634 -17.859 1.00 63.59 107 PRO A O 1
ATOM 822 N N . LEU A 1 108 ? 24.200 -12.869 -16.451 1.00 59.91 108 LEU A N 1
ATOM 823 C CA . LEU A 1 108 ? 25.069 -12.086 -17.330 1.00 59.91 108 LEU A CA 1
ATOM 824 C C . LEU A 1 108 ? 26.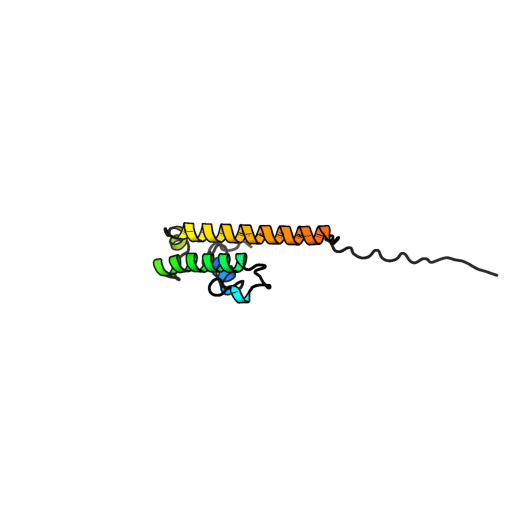305 -12.951 -17.581 1.00 59.91 108 LEU A C 1
ATOM 826 O O . LEU A 1 108 ? 27.018 -13.271 -16.631 1.00 59.91 108 LEU A O 1
ATOM 830 N N . GLY A 1 109 ? 26.461 -13.442 -18.811 1.00 58.78 109 GLY A N 1
ATOM 831 C CA . GLY A 1 109 ? 27.430 -14.484 -19.119 1.00 58.78 109 GLY A CA 1
ATOM 832 C C . GLY A 1 109 ? 28.805 -14.119 -18.571 1.00 58.78 109 GLY A C 1
ATOM 833 O O . GLY A 1 109 ? 29.317 -13.039 -18.853 1.00 58.78 109 GLY A O 1
ATOM 834 N N . THR A 1 110 ? 29.412 -15.016 -17.793 1.00 55.25 110 THR A N 1
ATOM 835 C CA . THR A 1 110 ? 30.868 -15.019 -17.661 1.00 55.25 110 THR A CA 1
ATOM 836 C C . THR A 1 110 ? 31.426 -15.097 -19.073 1.00 55.25 110 THR A C 1
ATOM 838 O O . THR A 1 110 ? 31.179 -16.085 -19.769 1.00 55.25 110 THR A O 1
ATOM 841 N N . GLU A 1 111 ? 32.099 -14.028 -19.498 1.00 56.47 111 GLU A N 1
ATOM 842 C CA . GLU A 1 111 ? 32.825 -13.944 -20.764 1.00 56.47 111 GLU A CA 1
ATOM 843 C C . GLU A 1 111 ? 33.567 -15.269 -21.024 1.00 56.47 111 GLU A C 1
ATOM 845 O O . GLU A 1 111 ? 34.214 -15.793 -20.106 1.00 56.47 111 GLU A O 1
ATOM 850 N N . PRO A 1 112 ? 33.498 -15.846 -22.237 1.00 49.56 112 PRO A N 1
ATOM 851 C CA . PRO A 1 112 ? 34.345 -16.974 -22.564 1.00 49.56 112 PRO A CA 1
ATOM 852 C C . PRO A 1 112 ? 35.790 -16.485 -22.497 1.00 49.56 112 PRO A C 1
ATOM 854 O O . PRO A 1 112 ? 36.185 -15.609 -23.265 1.00 49.56 112 PRO A O 1
ATOM 857 N N . VAL A 1 113 ? 36.568 -17.047 -21.569 1.00 52.69 113 VAL A N 1
ATOM 858 C CA . VAL A 1 113 ? 38.024 -16.893 -21.531 1.00 52.69 113 VAL A CA 1
ATOM 859 C C . VAL A 1 113 ? 38.528 -17.160 -22.943 1.00 52.69 113 VAL A C 1
ATOM 861 O O . VAL A 1 113 ? 38.385 -18.276 -23.446 1.00 52.69 113 VAL A O 1
ATOM 864 N N . ALA A 1 114 ? 39.048 -16.120 -23.597 1.00 46.84 114 ALA A N 1
ATOM 865 C CA . ALA A 1 114 ? 39.664 -16.240 -24.903 1.00 46.84 114 ALA A CA 1
ATOM 866 C C . ALA A 1 114 ? 40.721 -17.345 -24.808 1.00 46.84 114 ALA A C 1
ATOM 868 O O . ALA A 1 114 ? 41.716 -17.208 -24.097 1.00 46.84 114 ALA A O 1
ATOM 869 N N . SER A 1 115 ? 40.447 -18.473 -25.466 1.00 45.88 115 SER A N 1
ATOM 870 C CA . SER A 1 115 ? 41.397 -19.567 -25.601 1.00 45.88 115 SER A CA 1
ATOM 871 C C . SER A 1 115 ? 42.631 -18.986 -26.272 1.00 45.88 115 SER A C 1
ATOM 873 O O . SER A 1 115 ? 42.561 -18.569 -27.427 1.00 45.88 115 SER A O 1
ATOM 875 N N . GLY A 1 116 ? 43.730 -18.907 -25.523 1.00 44.97 116 GLY A N 1
ATOM 876 C CA . GLY A 1 116 ? 45.019 -18.506 -26.056 1.00 44.97 116 GLY A CA 1
ATOM 877 C C . GLY A 1 116 ? 45.356 -19.380 -27.256 1.00 44.97 116 GLY A C 1
ATOM 878 O O . GLY A 1 116 ? 45.394 -20.605 -27.153 1.00 44.97 116 GLY A O 1
ATOM 879 N N . THR A 1 117 ? 45.551 -18.746 -28.404 1.00 43.31 117 THR A N 1
ATOM 880 C CA . THR A 1 117 ? 46.263 -19.346 -29.523 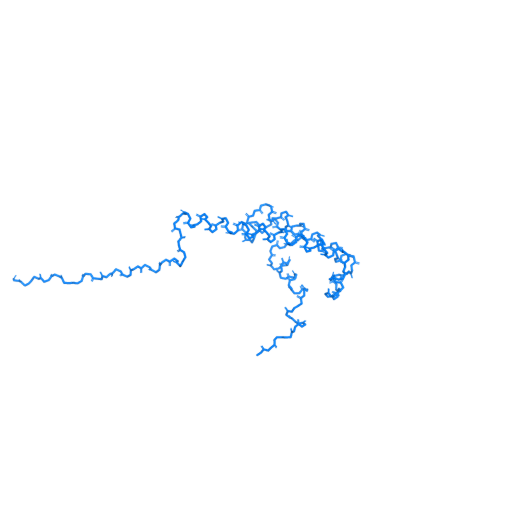1.00 43.31 117 THR A CA 1
ATOM 881 C C . THR A 1 117 ? 47.740 -19.274 -29.170 1.00 43.31 117 THR A C 1
ATOM 883 O O . THR A 1 117 ? 48.363 -18.225 -29.323 1.00 43.31 117 THR A O 1
ATOM 886 N N . ASP A 1 118 ? 48.268 -20.376 -28.650 1.00 47.22 118 ASP A N 1
ATOM 887 C CA . ASP A 1 118 ? 49.687 -20.684 -28.771 1.00 47.22 118 ASP A CA 1
ATOM 888 C C . ASP A 1 118 ? 49.867 -21.661 -29.942 1.00 47.22 118 ASP A C 1
ATOM 890 O O . ASP A 1 118 ? 48.929 -22.365 -30.324 1.00 47.22 118 ASP A O 1
ATOM 894 N N . ASP A 1 119 ? 51.075 -21.666 -30.492 1.00 45.03 119 ASP A N 1
ATOM 895 C CA . ASP A 1 119 ? 51.582 -22.473 -31.608 1.00 45.03 119 ASP A CA 1
ATOM 896 C C . ASP A 1 119 ? 51.385 -21.927 -33.033 1.00 45.03 119 ASP A C 1
ATOM 898 O O . ASP A 1 119 ? 50.524 -22.340 -33.816 1.00 45.03 119 ASP A O 1
ATOM 902 N N . GLN A 1 120 ? 52.363 -21.115 -33.453 1.00 41.84 120 GLN A N 1
ATOM 903 C CA . GLN A 1 120 ? 52.954 -21.326 -34.775 1.00 41.84 120 GLN A CA 1
ATOM 904 C C . GLN A 1 120 ? 54.483 -21.189 -34.751 1.00 41.84 120 GLN A C 1
ATOM 906 O O . GLN A 1 120 ? 55.071 -20.115 -34.826 1.00 41.84 120 GLN A O 1
ATOM 911 N N . HIS A 1 121 ? 55.083 -22.368 -34.622 1.00 43.81 121 HIS A N 1
ATOM 912 C CA . HIS A 1 121 ? 56.401 -22.807 -35.059 1.00 43.81 121 HIS A CA 1
ATOM 913 C C . HIS A 1 121 ? 56.964 -22.034 -36.270 1.00 43.81 121 HIS A C 1
ATOM 915 O O . HIS A 1 121 ? 56.305 -21.935 -37.306 1.00 43.81 121 HIS A O 1
ATOM 921 N N . SER A 1 122 ? 58.214 -21.574 -36.183 1.00 38.06 122 SER A N 1
ATOM 922 C CA . SER A 1 122 ? 59.101 -21.386 -37.342 1.00 38.06 122 SER A CA 1
ATOM 923 C C . SER A 1 122 ? 60.557 -21.446 -36.883 1.00 38.06 122 SER A C 1
ATOM 925 O O . SER A 1 122 ? 61.152 -20.441 -36.504 1.00 38.06 122 SER A O 1
ATOM 927 N N . ASP A 1 123 ? 61.094 -22.665 -36.901 1.00 48.12 123 ASP A N 1
ATOM 928 C CA . ASP A 1 123 ? 62.520 -22.933 -37.077 1.00 48.12 123 ASP A CA 1
ATOM 929 C C . ASP A 1 123 ? 62.899 -22.630 -38.535 1.00 48.12 123 ASP A C 1
ATOM 931 O O . ASP A 1 123 ? 62.258 -23.163 -39.450 1.00 48.12 123 ASP A O 1
ATOM 935 N N . SER A 1 124 ? 63.935 -21.811 -38.747 1.00 53.81 124 SER A N 1
ATOM 936 C CA . SER A 1 124 ? 65.016 -21.968 -39.748 1.00 53.81 124 SER A CA 1
ATOM 937 C C . SER A 1 124 ? 65.958 -20.767 -39.722 1.00 53.81 124 SER A C 1
ATOM 939 O O . SER A 1 124 ? 65.471 -19.631 -39.912 1.00 53.81 124 SER A O 1
#

pLDDT: mean 80.52, std 18.17, range [38.06, 98.19]

Foldseek 3Di:
DDDDCCVVVFPLVVCCCPQPVAQPLCQNVVCDVPRNPDPVLNVLSVQLVVLLVVLCVVQNPPDGPVSCVPDPSNVSNVVSVVVSVVVSVVVVVVVVVVCVVVVDDPVNDPPPPPDDDDDDDDDD

Secondary structure (DSSP, 8-state):
-PPPHHHHS-HHHHHHIIIIISS-TTS-GGGBTTTB-SHHHHHHHHHHHHHHHHHHHHH-TT--HHHHHTSTTHHHHHHHHHHHHHHHHHHHHHHHHHHHHTT--SS-----------------